Protein AF-A0A822EFY6-F1 (afdb_monomer)

Radius of gyration: 17.77 Å; Cα contacts (8 Å, |Δi|>4): 248; chains: 1; bounding box: 51×54×39 Å

Mean predicted aligned error: 7.28 Å

Nearest PDB structures (foldseek):
  4bcj-assembly1_A  TM=4.193E-01  e=6.408E+00  Homo sapiens
  5y90-assembly1_A  TM=3.021E-01  e=4.488E+00  Homo sapiens

Solvent-accessible surface area (backbone atoms only — not comparable to full-atom values): 8415 Å² total; per-residue (Å²): 139,79,85,78,82,87,84,78,79,85,81,75,62,38,58,75,76,47,48,79,47,59,60,96,81,40,53,62,53,27,41,22,19,18,73,64,73,45,66,32,29,40,32,39,43,44,45,52,93,72,53,62,53,93,82,47,63,52,90,79,35,49,45,41,34,51,38,74,54,98,88,38,59,16,39,32,42,42,38,25,20,36,68,57,75,36,22,72,69,76,31,68,52,71,70,52,38,72,73,42,51,72,37,81,48,43,31,34,29,44,39,54,45,48,74,81,25,48,47,71,54,71,90,45,78,92,49,31,88,82,52,94,64,73,90,73,86,87,70,96,63,135

Structure (mmCIF, N/CA/C/O backbone):
data_AF-A0A822EFY6-F1
#
_entry.id   AF-A0A822EFY6-F1
#
loop_
_atom_site.group_PDB
_atom_site.id
_atom_site.type_symbol
_atom_site.label_atom_id
_atom_site.label_alt_id
_atom_site.label_comp_id
_atom_site.label_asym_id
_atom_site.label_entity_id
_atom_site.label_seq_id
_atom_site.pdbx_PDB_ins_code
_atom_site.Cartn_x
_atom_site.Cartn_y
_atom_site.Cartn_z
_atom_site.occupancy
_atom_site.B_iso_or_equiv
_atom_site.auth_seq_id
_atom_site.auth_comp_id
_atom_site.auth_asym_id
_atom_site.auth_atom_id
_atom_site.pdbx_PDB_model_num
ATOM 1 N N . LEU A 1 1 ? 32.347 -29.679 -21.045 1.00 37.19 1 LEU A N 1
ATOM 2 C C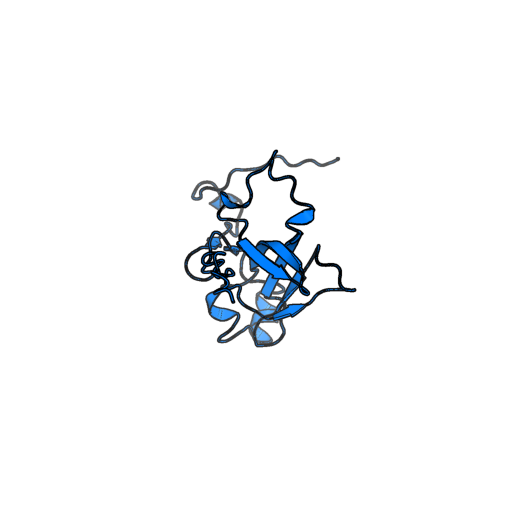A . LEU A 1 1 ? 30.913 -29.315 -21.153 1.00 37.19 1 LEU A CA 1
ATOM 3 C C . LEU A 1 1 ? 30.418 -28.971 -19.746 1.00 37.19 1 LEU A C 1
ATOM 5 O O . LEU A 1 1 ? 29.872 -29.815 -19.064 1.00 37.19 1 LEU A O 1
ATOM 9 N N . SER A 1 2 ? 30.975 -27.904 -19.173 1.00 36.16 2 SER A N 1
ATOM 10 C CA . SER A 1 2 ? 30.314 -26.607 -18.931 1.00 36.16 2 SER A CA 1
ATOM 11 C C . SER A 1 2 ? 29.280 -26.671 -17.804 1.00 36.16 2 SER A C 1
ATOM 13 O O . SER A 1 2 ? 28.079 -26.782 -18.027 1.00 36.16 2 SER A O 1
ATOM 15 N N . GLU A 1 3 ? 29.803 -26.552 -16.585 1.00 40.38 3 GLU A N 1
ATOM 16 C CA . GLU A 1 3 ? 29.089 -26.028 -15.427 1.00 40.38 3 GLU A CA 1
ATOM 17 C C . GLU A 1 3 ? 28.655 -24.589 -15.744 1.00 40.38 3 GLU A C 1
ATOM 19 O O . GLU A 1 3 ? 29.490 -23.707 -15.963 1.00 40.38 3 GLU A O 1
ATOM 24 N N . ARG A 1 4 ? 27.345 -24.335 -15.802 1.00 35.00 4 ARG A N 1
ATOM 25 C CA . ARG A 1 4 ? 26.818 -22.968 -15.794 1.00 35.00 4 ARG A CA 1
ATOM 26 C C . ARG A 1 4 ? 26.651 -22.550 -14.335 1.00 35.00 4 ARG A C 1
ATOM 28 O O . ARG A 1 4 ? 25.715 -22.979 -13.669 1.00 35.00 4 ARG A O 1
ATOM 35 N N . LYS A 1 5 ? 27.582 -21.722 -13.850 1.00 34.72 5 LYS A N 1
ATOM 36 C CA . LYS A 1 5 ? 27.443 -20.965 -12.601 1.00 34.72 5 LYS A CA 1
ATOM 37 C C . LYS A 1 5 ? 26.134 -20.171 -12.645 1.00 34.72 5 LYS A C 1
ATOM 39 O O . LYS A 1 5 ? 25.983 -19.279 -13.476 1.00 34.72 5 LYS A O 1
ATOM 44 N N . SER A 1 6 ? 25.206 -20.502 -11.752 1.00 41.47 6 SER A N 1
ATOM 45 C CA . SER A 1 6 ? 24.067 -19.650 -11.417 1.00 41.47 6 SER A CA 1
ATOM 46 C C . SER A 1 6 ? 24.570 -18.555 -10.483 1.00 41.47 6 SER A C 1
ATOM 48 O O . SER A 1 6 ? 24.670 -18.766 -9.281 1.00 41.47 6 SER A O 1
ATOM 50 N N . SER A 1 7 ? 24.959 -17.415 -11.047 1.00 43.31 7 SER A N 1
ATOM 51 C CA . SER A 1 7 ? 25.269 -16.200 -10.293 1.00 43.31 7 SER A CA 1
ATOM 52 C C . SER A 1 7 ? 24.215 -15.148 -10.616 1.00 43.31 7 SER A C 1
ATOM 54 O O . SER A 1 7 ? 24.409 -14.393 -11.563 1.00 43.31 7 SER A O 1
ATOM 56 N N . HIS A 1 8 ? 23.099 -15.146 -9.889 1.00 37.00 8 HIS A N 1
ATOM 57 C CA . HIS A 1 8 ? 22.215 -13.994 -9.674 1.00 37.00 8 HIS A CA 1
ATOM 58 C C . HIS A 1 8 ? 21.676 -14.159 -8.249 1.00 37.00 8 HIS A C 1
ATOM 60 O O . HIS A 1 8 ? 20.725 -14.898 -8.008 1.00 37.00 8 HIS A O 1
ATOM 66 N N . ASP A 1 9 ? 22.411 -13.557 -7.325 1.00 36.94 9 ASP A N 1
ATOM 67 C CA . ASP A 1 9 ? 22.219 -13.574 -5.881 1.00 36.94 9 ASP A CA 1
ATOM 68 C C . ASP A 1 9 ? 20.795 -13.146 -5.465 1.00 36.94 9 ASP A C 1
ATOM 70 O O . ASP A 1 9 ? 20.268 -12.150 -5.958 1.00 36.94 9 ASP A O 1
ATOM 74 N N . ASP A 1 10 ? 20.185 -13.927 -4.568 1.00 39.50 10 ASP A N 1
ATOM 75 C CA . ASP A 1 10 ? 19.161 -13.579 -3.568 1.00 39.50 10 ASP A CA 1
ATOM 76 C C . ASP A 1 10 ? 18.296 -12.320 -3.798 1.00 39.50 10 ASP A C 1
ATOM 78 O O . ASP A 1 10 ? 18.262 -11.404 -2.971 1.00 39.50 10 ASP A O 1
ATOM 82 N N . ILE A 1 11 ? 17.489 -12.285 -4.864 1.00 41.72 11 ILE A N 1
ATOM 83 C CA . ILE A 1 11 ? 16.342 -11.364 -4.904 1.00 41.72 11 ILE A CA 1
ATOM 84 C C . ILE A 1 11 ? 15.244 -11.968 -4.025 1.00 41.72 11 ILE A C 1
ATOM 86 O O . ILE A 1 11 ? 14.362 -12.688 -4.493 1.00 41.72 11 ILE A O 1
ATOM 90 N N . VAL A 1 12 ? 15.307 -11.691 -2.723 1.00 48.06 12 VAL A N 1
ATOM 91 C CA . VAL A 1 12 ? 14.186 -11.931 -1.811 1.00 48.06 12 VAL A CA 1
ATOM 92 C C . VAL A 1 12 ? 13.046 -11.021 -2.264 1.00 48.06 12 VAL A C 1
ATOM 94 O O . VAL A 1 12 ? 13.073 -9.813 -2.029 1.00 48.06 12 VAL A O 1
ATOM 97 N N . PHE A 1 13 ? 12.056 -11.581 -2.963 1.00 57.94 13 PHE A N 1
ATOM 98 C CA . PHE A 1 13 ? 10.812 -10.870 -3.246 1.00 57.94 13 PHE A CA 1
ATOM 99 C C . PHE A 1 13 ? 10.208 -10.430 -1.915 1.00 57.94 13 PHE A C 1
ATOM 101 O O . PHE A 1 13 ? 10.005 -11.260 -1.028 1.00 57.94 13 PHE A O 1
ATOM 108 N N . ALA A 1 14 ? 9.941 -9.135 -1.763 1.00 58.31 14 ALA A N 1
ATOM 109 C CA . ALA A 1 14 ? 9.336 -8.635 -0.540 1.00 58.31 14 ALA A CA 1
ATOM 110 C C . ALA A 1 14 ? 7.928 -9.237 -0.400 1.00 58.31 14 ALA A C 1
ATOM 112 O O . ALA A 1 14 ? 7.098 -9.047 -1.302 1.00 58.31 14 ALA A O 1
ATOM 113 N N . PRO A 1 15 ? 7.632 -9.966 0.688 1.00 81.25 15 PRO A N 1
ATOM 114 C CA . PRO A 1 15 ? 6.277 -10.413 0.935 1.00 81.25 15 PRO A CA 1
ATOM 115 C C . PRO A 1 15 ? 5.382 -9.188 1.163 1.00 81.25 15 PRO A C 1
ATOM 117 O O . PRO A 1 15 ? 5.716 -8.250 1.881 1.00 81.25 15 PRO A O 1
ATOM 120 N N . PHE A 1 16 ? 4.226 -9.188 0.518 1.00 91.12 16 PHE A N 1
ATOM 121 C CA . PHE A 1 16 ? 3.109 -8.305 0.842 1.00 91.12 16 PHE A CA 1
ATOM 122 C C . PHE A 1 16 ? 1.976 -9.188 1.380 1.00 91.12 16 PHE A C 1
ATOM 124 O O . PHE A 1 16 ? 1.991 -10.408 1.188 1.00 91.12 16 PHE A O 1
ATOM 131 N N . LEU A 1 17 ? 0.997 -8.592 2.056 1.00 94.69 17 LEU A N 1
ATOM 132 C CA . LEU A 1 17 ? -0.140 -9.329 2.60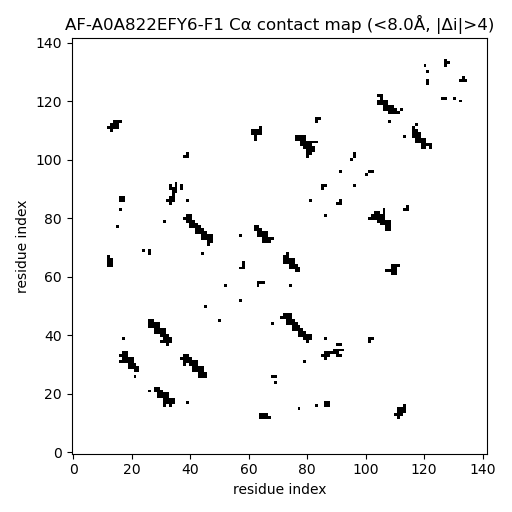8 1.00 94.69 17 LEU A CA 1
ATOM 133 C C . LEU A 1 17 ? -1.409 -9.064 1.803 1.00 94.69 17 LEU A C 1
ATOM 135 O O . LEU A 1 17 ? -1.675 -7.939 1.398 1.00 94.69 17 LEU A O 1
ATOM 139 N N . GLY A 1 18 ?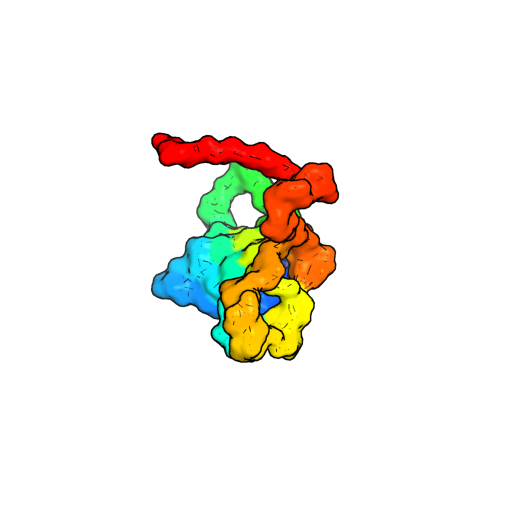 -2.202 -10.113 1.606 1.00 94.81 18 GLY A N 1
ATOM 140 C CA . GLY A 1 18 ? -3.495 -10.069 0.932 1.00 94.81 18 GLY A CA 1
ATOM 141 C C . GLY A 1 18 ? -3.479 -10.611 -0.494 1.00 94.81 18 GLY A C 1
ATOM 142 O O . GLY A 1 18 ? -2.462 -11.059 -1.024 1.00 94.81 18 GLY A O 1
ATOM 143 N N . GLN A 1 19 ? -4.652 -10.596 -1.115 1.00 95.12 19 GLN A N 1
ATOM 144 C CA . GLN A 1 19 ? -4.865 -11.054 -2.484 1.00 95.12 19 GLN A CA 1
ATOM 145 C C . GLN A 1 19 ? -4.849 -9.864 -3.444 1.00 95.12 19 GLN A C 1
ATOM 147 O O . GLN A 1 19 ? -5.564 -8.888 -3.226 1.00 95.12 19 GLN A O 1
ATOM 152 N N . ARG A 1 20 ? -4.042 -9.944 -4.509 1.00 95.00 20 ARG A N 1
ATOM 153 C CA . ARG A 1 20 ? -3.923 -8.883 -5.521 1.00 95.00 20 ARG A CA 1
ATOM 154 C C . ARG A 1 20 ? -4.945 -9.057 -6.634 1.00 95.00 20 ARG A C 1
ATOM 156 O O . ARG A 1 20 ? -5.066 -10.145 -7.188 1.00 95.00 20 ARG A O 1
ATOM 163 N N . PHE A 1 21 ? -5.590 -7.961 -7.009 1.00 95.44 21 PHE A N 1
ATOM 164 C CA . PHE A 1 21 ? -6.509 -7.884 -8.138 1.00 95.44 21 PHE A CA 1
ATOM 165 C C . PHE A 1 21 ? -6.104 -6.725 -9.044 1.00 95.44 21 PHE A C 1
ATOM 167 O O . PHE A 1 21 ? -5.821 -5.621 -8.577 1.00 95.44 21 PHE A O 1
ATOM 174 N N . ILE A 1 22 ? -6.050 -6.998 -10.345 1.00 95.94 22 ILE A N 1
ATOM 175 C CA . ILE A 1 22 ? -5.500 -6.104 -11.365 1.00 95.94 22 ILE A CA 1
ATOM 176 C C . ILE A 1 22 ? -6.580 -5.909 -12.424 1.00 95.94 22 ILE A C 1
ATOM 178 O O . ILE A 1 22 ? -7.099 -6.887 -12.964 1.00 95.94 22 ILE A O 1
ATOM 182 N N . LYS A 1 23 ? -6.936 -4.655 -12.705 1.00 93.75 23 LYS A N 1
ATOM 183 C CA . LYS A 1 23 ? -7.956 -4.323 -13.703 1.00 93.75 23 LYS A CA 1
ATOM 184 C C . LYS A 1 23 ? -7.319 -4.312 -15.089 1.00 93.75 23 LYS A C 1
ATOM 186 O O . LYS A 1 23 ? -6.330 -3.624 -15.289 1.00 93.75 23 LYS A O 1
ATOM 191 N N . ASP A 1 24 ? -7.879 -5.063 -16.035 1.00 94.19 24 ASP A N 1
ATOM 192 C CA . ASP A 1 24 ? -7.461 -5.079 -17.449 1.00 94.19 24 ASP A CA 1
ATOM 193 C C . ASP A 1 24 ? -5.952 -5.308 -17.674 1.00 94.19 24 ASP A C 1
ATOM 195 O O . ASP A 1 24 ? -5.376 -4.829 -18.647 1.00 94.19 24 ASP A O 1
ATOM 199 N N . ASN A 1 25 ? -5.303 -6.048 -16.765 1.00 89.69 25 ASN A N 1
ATOM 200 C CA . ASN A 1 25 ? -3.851 -6.264 -16.753 1.00 89.69 25 ASN A CA 1
ATOM 201 C C . ASN A 1 25 ? -3.010 -4.967 -16.646 1.00 89.69 25 ASN A C 1
ATOM 203 O O . ASN A 1 25 ? -1.816 -4.975 -16.947 1.00 89.69 25 ASN A O 1
ATOM 207 N N . ASP A 1 26 ? -3.616 -3.865 -16.194 1.00 93.44 26 ASP A N 1
ATOM 208 C CA . ASP A 1 26 ? -2.941 -2.609 -15.880 1.00 93.44 26 ASP A CA 1
ATOM 209 C C . ASP A 1 26 ? -2.397 -2.644 -14.447 1.00 93.44 26 ASP A C 1
ATOM 211 O O . ASP A 1 26 ? -3.131 -2.557 -13.462 1.00 93.44 26 ASP A O 1
ATOM 215 N N . ILE A 1 27 ? -1.079 -2.782 -14.336 1.00 93.94 27 ILE A N 1
ATOM 216 C CA . ILE A 1 27 ? -0.374 -2.887 -13.056 1.00 93.94 27 ILE A CA 1
ATOM 217 C C . ILE A 1 27 ? -0.165 -1.536 -12.359 1.00 93.94 27 ILE A C 1
ATOM 219 O O . ILE A 1 27 ? 0.338 -1.518 -11.235 1.00 93.94 27 ILE A O 1
ATOM 223 N N . ALA A 1 28 ? -0.538 -0.411 -12.984 1.00 93.75 28 ALA A N 1
ATOM 224 C CA . ALA A 1 28 ? -0.384 0.910 -12.379 1.00 93.75 28 ALA A CA 1
ATOM 225 C C . ALA A 1 28 ? -1.146 1.020 -11.050 1.00 93.75 28 ALA A C 1
ATOM 227 O O . ALA A 1 28 ? -0.665 1.671 -10.123 1.00 93.75 28 ALA A O 1
ATOM 228 N N . LEU A 1 29 ? -2.293 0.340 -10.943 1.00 94.94 29 LEU A N 1
ATOM 229 C CA . LEU A 1 29 ? -3.068 0.212 -9.716 1.00 94.94 29 LEU A CA 1
ATOM 230 C C . LEU A 1 29 ? -3.446 -1.250 -9.470 1.00 94.94 29 LEU A C 1
ATOM 232 O O . LEU A 1 29 ? -4.177 -1.869 -10.239 1.00 94.94 29 LEU A O 1
ATOM 236 N N . VAL A 1 30 ? -3.005 -1.771 -8.333 1.00 96.62 30 VAL A N 1
ATOM 237 C CA . VAL A 1 30 ? -3.325 -3.113 -7.857 1.00 96.62 30 VAL A CA 1
ATOM 238 C C . VAL A 1 30 ? -4.137 -2.990 -6.578 1.00 96.62 30 VAL A C 1
ATOM 240 O O . VAL A 1 30 ? -3.696 -2.364 -5.616 1.00 96.62 30 VAL A O 1
ATOM 243 N N . LEU A 1 31 ? -5.322 -3.591 -6.543 1.00 97.00 31 LEU A N 1
ATOM 244 C CA . LEU A 1 31 ? -6.113 -3.677 -5.318 1.00 97.00 31 LEU A CA 1
ATOM 245 C C . LEU A 1 31 ? -5.636 -4.856 -4.476 1.00 97.00 31 LEU A C 1
ATOM 247 O O . LEU A 1 31 ? -5.327 -5.920 -5.012 1.00 97.00 31 LEU A O 1
ATOM 251 N N . ILE A 1 32 ? -5.614 -4.674 -3.159 1.00 97.19 32 ILE A N 1
ATOM 252 C CA . ILE A 1 32 ? -5.303 -5.720 -2.189 1.00 97.19 32 ILE A CA 1
ATOM 253 C C . ILE A 1 32 ? -6.560 -6.015 -1.383 1.00 97.19 32 ILE A C 1
ATOM 255 O O . ILE A 1 32 ? -7.174 -5.103 -0.831 1.00 97.19 32 ILE A O 1
ATOM 259 N N . TYR A 1 33 ? -6.916 -7.290 -1.279 1.00 95.94 33 TYR A N 1
ATOM 260 C CA . TYR A 1 33 ? -8.044 -7.776 -0.493 1.00 95.94 33 TYR A CA 1
ATOM 261 C C . TYR A 1 33 ? -7.569 -8.622 0.690 1.00 95.94 33 TYR A C 1
ATOM 263 O O . TYR A 1 33 ? -6.564 -9.331 0.593 1.00 95.94 33 TYR A O 1
ATOM 271 N N . ASP A 1 34 ? -8.289 -8.543 1.807 1.00 96.00 34 ASP A N 1
ATOM 272 C CA . ASP A 1 34 ? -8.095 -9.449 2.939 1.00 96.00 34 ASP A CA 1
ATOM 273 C C . ASP A 1 34 ? -8.636 -10.856 2.642 1.00 96.00 34 ASP A C 1
ATOM 275 O O . ASP A 1 34 ? -9.283 -11.110 1.624 1.00 96.00 34 ASP A O 1
ATOM 279 N N . ILE A 1 35 ? -8.376 -11.789 3.557 1.00 95.62 35 ILE A N 1
ATOM 280 C CA . ILE A 1 35 ? -8.793 -13.192 3.456 1.00 95.62 35 ILE A CA 1
ATOM 281 C C . ILE A 1 35 ? -10.319 -13.388 3.391 1.00 95.62 35 ILE A C 1
ATOM 283 O O . ILE A 1 35 ? -10.782 -14.468 3.029 1.00 95.62 35 ILE A O 1
ATOM 287 N N . LYS A 1 36 ? -11.110 -12.358 3.716 1.00 94.75 36 LYS A N 1
ATOM 288 C CA . LYS A 1 36 ? -12.576 -12.362 3.633 1.00 94.75 36 LYS A CA 1
ATOM 289 C C . LYS A 1 36 ? -13.104 -11.632 2.394 1.00 94.75 36 LYS A C 1
ATOM 291 O O . LYS A 1 36 ? -14.314 -11.489 2.248 1.00 94.75 36 LYS A O 1
ATOM 296 N N . GLY A 1 37 ? -12.227 -11.196 1.490 1.00 93.31 37 GLY A N 1
ATOM 297 C CA . GLY A 1 37 ? -12.617 -10.569 0.229 1.00 93.31 37 GLY A CA 1
ATOM 298 C C . GLY A 1 37 ? -12.995 -9.095 0.354 1.00 93.31 37 GLY A C 1
ATOM 299 O O . GLY A 1 37 ? -13.692 -8.573 -0.514 1.00 93.31 37 GLY A O 1
ATOM 300 N N . SER A 1 38 ? -12.524 -8.395 1.390 1.00 94.56 38 SER A N 1
ATOM 301 C CA . SER A 1 38 ? -12.729 -6.946 1.541 1.00 94.56 38 SER A CA 1
ATOM 302 C C . SER A 1 38 ? -11.469 -6.147 1.213 1.00 94.56 38 SER A C 1
ATOM 304 O O . SER A 1 38 ? -10.367 -6.593 1.518 1.00 94.56 38 SER A O 1
ATOM 306 N N . ILE A 1 39 ? -11.610 -4.944 0.637 1.00 95.12 39 ILE A N 1
ATOM 307 C CA . ILE A 1 39 ? -10.474 -4.106 0.191 1.00 95.12 39 ILE A CA 1
ATOM 308 C C . ILE A 1 39 ? -9.577 -3.726 1.373 1.00 95.12 39 ILE A C 1
ATOM 310 O O . ILE A 1 39 ? -9.928 -2.855 2.163 1.00 95.12 39 ILE A O 1
ATOM 314 N N . ALA A 1 40 ? -8.416 -4.354 1.492 1.00 96.69 40 ALA A N 1
ATOM 315 C CA . ALA A 1 40 ? -7.462 -4.160 2.577 1.00 96.69 40 ALA A CA 1
ATOM 316 C C . ALA A 1 40 ? -6.358 -3.153 2.245 1.00 96.69 40 ALA A C 1
ATOM 318 O O . ALA A 1 40 ? -5.661 -2.700 3.149 1.00 96.69 40 ALA A O 1
ATOM 319 N N . GLY A 1 41 ? -6.176 -2.801 0.974 1.00 97.06 41 GLY A N 1
ATOM 320 C CA . GLY A 1 41 ? -5.138 -1.865 0.567 1.00 97.06 41 GLY A CA 1
ATOM 321 C C . GLY A 1 41 ? -5.019 -1.699 -0.938 1.00 97.06 41 GLY A C 1
ATOM 322 O O . GLY A 1 41 ? -5.835 -2.199 -1.716 1.00 97.06 41 GLY A O 1
ATOM 323 N N . VAL A 1 42 ? -3.959 -1.007 -1.335 1.00 97.44 42 VAL A N 1
ATOM 324 C CA . VAL A 1 42 ? -3.575 -0.767 -2.721 1.00 97.44 42 VAL A CA 1
ATOM 325 C C . VAL A 1 42 ? -2.067 -0.876 -2.896 1.00 97.44 42 VAL A C 1
ATOM 327 O O . VAL A 1 42 ? -1.277 -0.657 -1.975 1.00 97.44 42 VAL A O 1
ATOM 330 N N . GLN A 1 43 ? -1.674 -1.181 -4.121 1.00 96.62 43 GLN A N 1
ATOM 331 C CA . GLN A 1 43 ? -0.302 -1.209 -4.582 1.00 96.62 43 GLN A CA 1
ATOM 332 C C . GLN A 1 43 ? -0.185 -0.404 -5.867 1.00 96.62 43 GLN A C 1
ATOM 334 O O . GLN A 1 43 ? -0.992 -0.555 -6.782 1.00 96.62 43 GLN A O 1
ATOM 339 N N . LEU A 1 44 ? 0.849 0.424 -5.940 1.00 95.88 44 LEU A N 1
ATOM 340 C CA . LEU A 1 44 ? 1.300 1.014 -7.193 1.00 95.88 44 LEU A CA 1
ATOM 341 C C . LEU A 1 44 ? 2.508 0.216 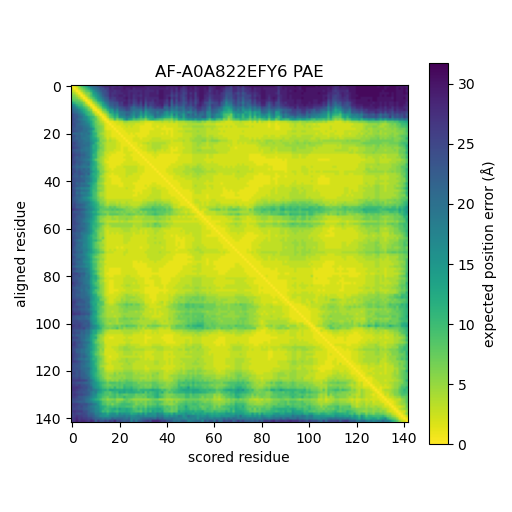-7.660 1.00 95.88 44 LEU A C 1
ATOM 343 O O . LEU A 1 44 ? 3.467 0.094 -6.897 1.00 95.88 44 LEU A O 1
ATOM 347 N N . ALA A 1 45 ? 2.472 -0.319 -8.880 1.00 95.44 45 ALA A N 1
ATOM 348 C CA . ALA A 1 45 ? 3.600 -1.035 -9.460 1.00 95.44 45 ALA A CA 1
ATOM 349 C C . ALA A 1 45 ? 4.245 -0.217 -10.583 1.00 95.44 45 ALA A C 1
ATOM 351 O O . ALA A 1 45 ? 3.594 0.188 -11.544 1.00 95.44 45 ALA A O 1
ATOM 352 N N . LEU A 1 46 ? 5.553 -0.007 -10.470 1.00 94.81 46 LEU A N 1
ATOM 353 C CA . LEU A 1 46 ? 6.395 0.596 -11.490 1.00 94.81 46 LEU A CA 1
ATOM 354 C C . LEU A 1 46 ? 7.336 -0.480 -12.042 1.00 94.81 46 LEU A C 1
ATOM 356 O O . LEU A 1 46 ? 8.261 -0.884 -11.333 1.00 94.81 46 LEU A O 1
ATOM 360 N N . PRO A 1 47 ? 7.156 -0.926 -13.296 1.00 95.12 47 PRO A N 1
ATOM 361 C CA . PRO A 1 47 ? 8.085 -1.845 -13.939 1.00 95.12 47 PRO A CA 1
ATOM 362 C C . PRO A 1 47 ? 9.524 -1.360 -13.857 1.00 95.12 47 PRO A C 1
ATOM 364 O O . PRO A 1 47 ? 9.823 -0.212 -14.198 1.00 95.12 47 PRO A O 1
ATOM 367 N N . VAL A 1 48 ? 10.429 -2.253 -13.457 1.00 94.00 48 VAL A N 1
ATOM 368 C CA . VAL A 1 48 ? 11.861 -1.941 -13.330 1.00 94.00 48 VAL A CA 1
ATOM 369 C C . VAL A 1 48 ? 12.433 -1.458 -14.666 1.00 94.00 48 VAL A C 1
ATOM 371 O O . VAL A 1 48 ? 13.250 -0.543 -14.696 1.00 94.00 48 VAL A O 1
ATOM 374 N N . SER A 1 49 ? 11.942 -1.999 -15.784 1.00 94.25 49 SER A N 1
ATOM 375 C CA . SER A 1 49 ? 12.323 -1.586 -17.141 1.00 94.25 49 SER A CA 1
ATOM 376 C C . SER A 1 49 ? 11.966 -0.134 -17.482 1.00 94.25 49 SER A C 1
ATOM 378 O O . SER A 1 49 ? 12.602 0.459 -18.352 1.00 94.25 49 SER A O 1
ATOM 380 N N . MET A 1 50 ? 10.971 0.450 -16.808 1.00 92.94 50 MET A N 1
ATOM 381 C CA . MET A 1 50 ? 10.557 1.847 -16.982 1.00 92.94 50 MET A CA 1
ATOM 382 C C . MET A 1 50 ? 11.115 2.771 -15.894 1.00 92.94 50 MET A C 1
ATOM 384 O O . MET A 1 50 ? 11.119 3.995 -16.059 1.00 92.94 50 MET A O 1
ATOM 388 N N . ALA A 1 51 ? 11.600 2.211 -14.786 1.00 91.25 51 ALA A N 1
ATOM 389 C CA . ALA A 1 51 ? 12.184 2.974 -13.700 1.00 91.25 51 ALA A CA 1
ATOM 390 C C . ALA A 1 51 ? 13.488 3.642 -14.162 1.00 91.25 51 ALA A C 1
ATOM 392 O O . ALA A 1 51 ? 14.490 2.991 -14.456 1.00 91.25 51 ALA A O 1
ATOM 393 N N . LYS A 1 52 ? 13.508 4.979 -14.206 1.00 89.81 52 LYS A N 1
ATOM 394 C CA . LYS A 1 52 ? 14.713 5.742 -14.563 1.00 89.81 52 LYS A CA 1
ATOM 395 C C . LYS A 1 52 ? 15.672 5.832 -13.370 1.00 89.81 52 LYS A C 1
ATOM 397 O O . LYS A 1 52 ? 15.851 6.899 -12.779 1.00 89.81 52 LYS A O 1
ATOM 402 N N . THR A 1 53 ? 16.312 4.713 -13.034 1.00 85.94 53 THR A N 1
ATOM 403 C CA . THR A 1 53 ? 17.160 4.548 -11.836 1.00 85.94 53 THR A CA 1
ATOM 404 C C . THR A 1 53 ? 18.370 5.487 -11.779 1.00 85.94 53 THR A C 1
ATOM 406 O O . THR A 1 53 ? 18.884 5.779 -10.701 1.00 85.94 53 THR A O 1
ATOM 409 N N . LYS A 1 54 ? 18.781 6.047 -12.927 1.00 88.69 54 LYS A N 1
ATOM 410 C CA . LYS A 1 54 ? 19.776 7.128 -13.009 1.00 88.69 54 LYS A CA 1
ATOM 411 C C . LYS A 1 54 ? 19.378 8.371 -12.197 1.00 88.69 54 LYS A C 1
ATOM 413 O O . LYS A 1 54 ? 20.260 9.037 -11.665 1.00 88.69 54 LYS A O 1
ATOM 418 N N . TYR A 1 55 ? 18.084 8.698 -12.126 1.00 90.00 55 TYR A N 1
ATOM 419 C CA . TYR A 1 55 ? 17.584 9.908 -11.456 1.00 90.00 55 TYR A CA 1
ATOM 420 C C . TYR A 1 55 ? 17.028 9.634 -10.060 1.00 90.00 55 TYR A C 1
ATOM 422 O O . TYR A 1 55 ? 17.101 10.502 -9.195 1.00 90.00 55 TYR A O 1
ATOM 430 N N . TYR A 1 56 ? 16.487 8.438 -9.831 1.00 91.94 56 TYR A N 1
ATOM 431 C CA . TYR A 1 56 ? 15.933 8.051 -8.540 1.00 91.94 56 TYR A CA 1
ATOM 432 C C . TYR A 1 56 ? 16.313 6.612 -8.209 1.00 91.94 56 TYR A C 1
ATOM 434 O O . TYR A 1 56 ? 16.000 5.687 -8.954 1.00 91.94 56 TYR A O 1
ATOM 442 N N . LYS A 1 57 ? 16.994 6.417 -7.080 1.00 91.75 57 LYS A N 1
ATOM 443 C CA . LYS A 1 57 ? 17.480 5.102 -6.654 1.00 91.75 57 LYS A CA 1
ATOM 444 C C . LYS A 1 57 ? 16.395 4.364 -5.875 1.00 91.75 57 LYS A C 1
ATOM 446 O O . LYS A 1 57 ? 16.412 4.388 -4.652 1.00 91.75 57 LYS A O 1
ATOM 451 N N . PHE A 1 58 ? 15.457 3.730 -6.576 1.00 91.81 58 PHE A N 1
ATOM 452 C CA . PHE A 1 58 ? 14.359 2.984 -5.947 1.00 91.81 58 PHE A CA 1
ATOM 453 C C . PHE A 1 58 ? 14.863 1.906 -4.976 1.00 91.81 58 PHE A C 1
ATOM 455 O O . PHE A 1 58 ? 14.347 1.814 -3.869 1.00 91.81 58 PHE A O 1
ATOM 462 N N . ASP A 1 59 ? 15.935 1.184 -5.323 1.00 87.75 59 ASP A N 1
ATOM 463 C CA . ASP A 1 59 ? 16.488 0.101 -4.489 1.00 87.75 59 ASP A CA 1
ATOM 464 C C . ASP A 1 59 ? 17.005 0.563 -3.117 1.00 87.75 59 ASP A C 1
ATOM 466 O O . ASP A 1 59 ? 17.167 -0.246 -2.208 1.00 87.75 59 ASP A O 1
ATOM 470 N N . THR A 1 60 ? 17.294 1.858 -2.941 1.00 90.25 60 THR A N 1
ATOM 471 C CA . THR A 1 60 ? 17.769 2.387 -1.653 1.00 90.25 60 THR A CA 1
ATOM 472 C C . THR A 1 60 ? 16.634 2.912 -0.778 1.00 90.25 60 THR A C 1
ATOM 474 O O . THR A 1 60 ? 16.883 3.354 0.342 1.00 90.25 60 THR A O 1
ATOM 477 N N . GLN A 1 61 ? 15.401 2.934 -1.288 1.00 92.38 61 GLN A N 1
ATOM 478 C CA . GLN A 1 61 ? 14.245 3.509 -0.612 1.00 92.38 61 GLN A CA 1
ATOM 479 C C . GLN A 1 61 ? 13.368 2.394 -0.068 1.00 92.38 61 GLN A C 1
ATOM 481 O O . GLN A 1 61 ? 12.699 1.698 -0.818 1.00 92.38 61 GLN A O 1
ATOM 486 N N . LYS A 1 62 ? 13.313 2.272 1.258 1.00 92.56 62 LYS A N 1
ATOM 487 C CA . LYS A 1 62 ? 12.578 1.200 1.946 1.00 92.56 62 LYS A CA 1
ATOM 488 C C . LYS A 1 62 ? 11.075 1.140 1.624 1.00 92.56 62 LYS A C 1
ATOM 490 O O . LYS A 1 62 ? 10.467 0.084 1.751 1.00 92.56 62 LYS A O 1
ATOM 495 N N . MET A 1 63 ? 10.483 2.257 1.199 1.00 93.31 63 MET A N 1
ATOM 496 C CA . MET A 1 63 ? 9.079 2.327 0.771 1.00 93.31 63 MET A CA 1
ATOM 497 C C . MET A 1 63 ? 8.819 1.610 -0.563 1.00 93.31 63 MET A C 1
ATOM 499 O O . MET A 1 63 ? 7.698 1.175 -0.820 1.00 93.31 63 MET A O 1
ATOM 503 N N . TYR A 1 64 ? 9.841 1.488 -1.415 1.00 94.19 64 TYR A N 1
ATOM 504 C CA . TYR A 1 64 ? 9.749 0.787 -2.689 1.00 94.19 64 TYR A CA 1
ATOM 505 C C . TYR A 1 64 ? 10.315 -0.616 -2.532 1.00 94.19 64 TYR A C 1
ATOM 507 O O . TYR A 1 64 ? 11.518 -0.820 -2.400 1.00 94.19 64 TYR A O 1
ATOM 515 N N . ASN A 1 65 ? 9.424 -1.594 -2.573 1.00 93.56 65 ASN A N 1
ATOM 516 C CA . ASN A 1 65 ? 9.781 -2.996 -2.456 1.00 93.56 65 ASN A CA 1
ATOM 517 C C . ASN A 1 65 ? 9.8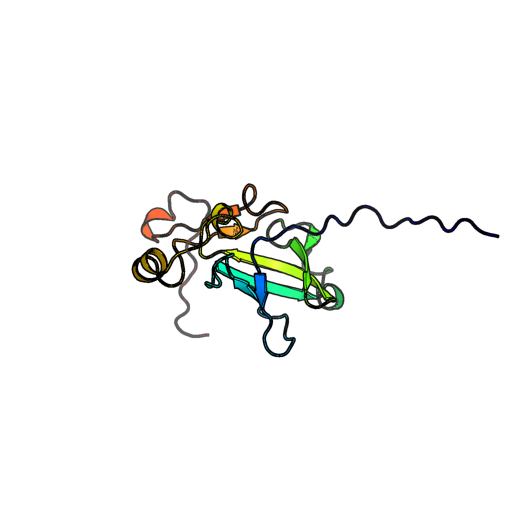53 -3.633 -3.842 1.00 93.56 65 ASN A C 1
ATOM 519 O O . ASN A 1 65 ? 9.114 -3.237 -4.738 1.00 93.56 65 ASN A O 1
ATOM 523 N N . ARG A 1 66 ? 10.721 -4.624 -4.049 1.00 92.56 66 ARG A N 1
ATOM 524 C CA . ARG A 1 66 ? 10.773 -5.345 -5.328 1.00 92.56 66 ARG A CA 1
ATOM 525 C C . ARG A 1 66 ? 9.808 -6.525 -5.306 1.00 92.56 66 ARG A C 1
ATOM 527 O O . ARG A 1 66 ? 9.858 -7.348 -4.391 1.00 92.56 66 ARG A O 1
ATOM 534 N N . ALA A 1 67 ? 8.926 -6.603 -6.297 1.00 92.50 67 ALA A N 1
ATOM 535 C CA . ALA A 1 67 ? 7.931 -7.661 -6.408 1.00 92.50 67 ALA A CA 1
ATOM 536 C C . ALA A 1 67 ? 7.566 -7.949 -7.868 1.00 92.50 67 ALA A C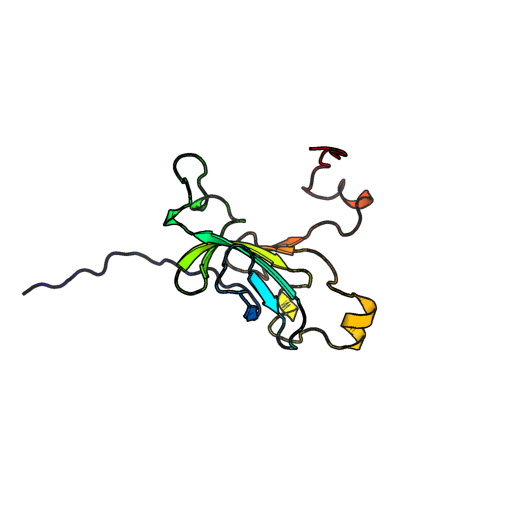 1
ATOM 538 O O . ALA A 1 67 ? 7.575 -7.066 -8.722 1.00 92.50 67 ALA A O 1
ATOM 539 N N . THR A 1 68 ? 7.152 -9.188 -8.135 1.00 92.75 68 THR A N 1
ATOM 540 C CA . THR A 1 68 ? 6.553 -9.547 -9.426 1.00 92.75 68 THR A CA 1
ATOM 541 C C . THR A 1 68 ? 5.048 -9.279 -9.385 1.00 92.75 68 THR A C 1
ATOM 543 O O . THR A 1 68 ? 4.342 -9.809 -8.517 1.00 92.75 68 THR A O 1
ATOM 546 N N . VAL A 1 69 ? 4.543 -8.468 -10.317 1.00 92.56 69 VAL A N 1
ATOM 547 C CA . VAL A 1 69 ? 3.121 -8.116 -10.479 1.00 92.56 69 VAL A CA 1
ATOM 548 C C . VAL A 1 69 ? 2.693 -8.515 -11.890 1.00 92.56 69 VAL A C 1
ATOM 550 O O . VAL A 1 69 ? 3.290 -8.049 -12.852 1.00 92.56 69 VAL A O 1
ATOM 553 N N . ALA A 1 70 ? 1.711 -9.413 -12.027 1.00 91.31 70 ALA A N 1
ATOM 554 C CA . ALA A 1 70 ? 1.286 -9.961 -13.328 1.00 91.31 70 ALA A CA 1
ATOM 555 C C . ALA A 1 70 ? 2.449 -10.484 -14.210 1.00 91.31 70 ALA A C 1
ATOM 557 O O . ALA A 1 70 ? 2.447 -10.328 -15.426 1.00 91.31 70 ALA A O 1
ATOM 558 N N . GLY A 1 71 ? 3.474 -11.085 -13.592 1.00 91.25 71 GLY A N 1
ATOM 559 C CA . GLY A 1 71 ? 4.667 -11.580 -14.296 1.00 91.25 71 GLY A CA 1
ATOM 560 C C . GLY A 1 71 ? 5.727 -10.515 -14.616 1.00 91.25 71 GLY A C 1
ATOM 561 O O . GLY A 1 71 ? 6.749 -10.847 -15.209 1.00 91.25 71 GLY A O 1
ATOM 562 N N . ILE A 1 72 ? 5.523 -9.260 -14.206 1.00 92.81 72 ILE A N 1
ATOM 563 C CA . ILE A 1 72 ? 6.438 -8.140 -14.454 1.00 92.81 72 ILE A CA 1
ATOM 564 C C . ILE A 1 72 ? 7.202 -7.793 -13.172 1.00 92.81 72 ILE A C 1
ATOM 566 O O . ILE A 1 72 ? 6.595 -7.474 -12.146 1.00 92.81 72 ILE A O 1
ATOM 570 N N . ASP A 1 73 ? 8.535 -7.814 -13.238 1.00 94.38 73 ASP A N 1
ATOM 571 C CA . ASP A 1 73 ? 9.408 -7.339 -12.158 1.00 94.38 73 ASP A CA 1
ATOM 572 C C . ASP A 1 73 ? 9.246 -5.824 -11.974 1.00 94.38 73 ASP A C 1
ATOM 574 O O . ASP A 1 73 ? 9.458 -5.034 -12.903 1.00 94.38 73 ASP A O 1
ATOM 578 N N . SER A 1 74 ? 8.811 -5.425 -10.781 1.00 94.31 74 SER A N 1
ATOM 579 C CA . SER A 1 74 ? 8.362 -4.068 -10.486 1.00 94.31 74 SER A CA 1
ATOM 580 C C . SER A 1 74 ? 8.850 -3.593 -9.121 1.00 94.31 74 SER A C 1
ATOM 582 O O . SER A 1 74 ? 8.942 -4.362 -8.163 1.00 94.31 74 SER A O 1
ATOM 584 N N . TYR A 1 75 ? 9.084 -2.288 -9.016 1.00 95.19 75 TYR A N 1
ATOM 585 C CA . TYR A 1 75 ? 9.073 -1.592 -7.736 1.00 95.19 75 TYR A CA 1
ATOM 586 C C . TYR A 1 75 ? 7.625 -1.357 -7.327 1.00 95.19 75 TYR A C 1
ATOM 588 O O . TYR A 1 75 ? 6.850 -0.804 -8.106 1.00 95.19 75 TYR A O 1
ATOM 596 N N . VAL A 1 76 ? 7.256 -1.758 -6.117 1.00 95.88 76 VAL A N 1
ATOM 597 C CA . VAL A 1 76 ? 5.912 -1.581 -5.581 1.00 95.88 76 VAL A CA 1
ATOM 598 C C . VAL A 1 76 ? 5.925 -0.670 -4.364 1.00 95.88 76 VAL A C 1
ATOM 600 O O . VAL A 1 76 ? 6.719 -0.854 -3.439 1.00 95.88 76 VAL A O 1
ATOM 603 N N . LEU A 1 77 ? 5.015 0.298 -4.364 1.00 96.12 77 LEU A N 1
ATOM 604 C CA . LEU A 1 77 ? 4.645 1.073 -3.186 1.00 96.12 77 LEU A CA 1
ATOM 605 C C . LEU A 1 77 ? 3.328 0.505 -2.663 1.00 96.12 77 LEU A C 1
ATOM 607 O O . LEU A 1 77 ? 2.352 0.442 -3.411 1.00 96.12 77 LEU A O 1
ATOM 611 N N . THR A 1 78 ? 3.305 0.077 -1.403 1.00 97.44 78 THR A N 1
ATOM 612 C CA . THR A 1 78 ? 2.144 -0.608 -0.817 1.00 97.44 78 THR A CA 1
ATOM 613 C C . THR A 1 78 ? 1.553 0.208 0.317 1.00 97.44 78 THR A C 1
ATOM 615 O O . THR A 1 78 ? 2.272 0.611 1.233 1.00 97.44 78 THR A O 1
ATOM 618 N N . ALA A 1 79 ? 0.240 0.407 0.267 1.00 97.62 79 ALA A N 1
ATOM 619 C CA . ALA A 1 79 ? -0.540 1.042 1.313 1.00 97.62 79 ALA A CA 1
ATOM 620 C C . ALA A 1 79 ? -1.659 0.100 1.767 1.00 97.62 79 ALA A C 1
ATOM 622 O O . ALA A 1 79 ? -2.456 -0.356 0.951 1.00 97.62 79 ALA A O 1
ATOM 623 N N . TYR A 1 80 ? -1.743 -0.167 3.065 1.00 97.88 80 TYR A N 1
ATOM 624 C CA . TYR A 1 80 ? -2.824 -0.932 3.673 1.00 97.88 80 TYR A CA 1
ATOM 625 C C . TYR A 1 80 ? -3.791 0.010 4.382 1.00 97.88 80 TYR A C 1
ATOM 627 O O . TYR A 1 80 ? -3.369 0.912 5.099 1.00 97.88 80 TYR A O 1
ATOM 635 N N . PHE A 1 81 ? -5.088 -0.210 4.193 1.00 97.19 81 PHE A N 1
ATOM 636 C CA . PHE A 1 81 ? -6.168 0.527 4.854 1.00 97.19 81 PHE A CA 1
ATOM 637 C C . PHE A 1 81 ? -6.582 -0.103 6.190 1.00 97.19 81 PHE A C 1
ATOM 639 O O . PHE A 1 81 ? -7.432 0.411 6.912 1.00 97.19 81 PHE A O 1
ATOM 646 N N . VAL A 1 82 ? -5.999 -1.249 6.523 1.00 96.06 82 VAL A N 1
ATOM 647 C CA . VAL A 1 82 ? -6.234 -1.998 7.757 1.00 96.06 82 VAL A CA 1
ATOM 648 C C . VAL A 1 82 ? -4.904 -2.498 8.297 1.00 96.06 82 VAL A C 1
ATOM 650 O O . VAL A 1 82 ? -3.922 -2.559 7.557 1.00 96.06 82 VAL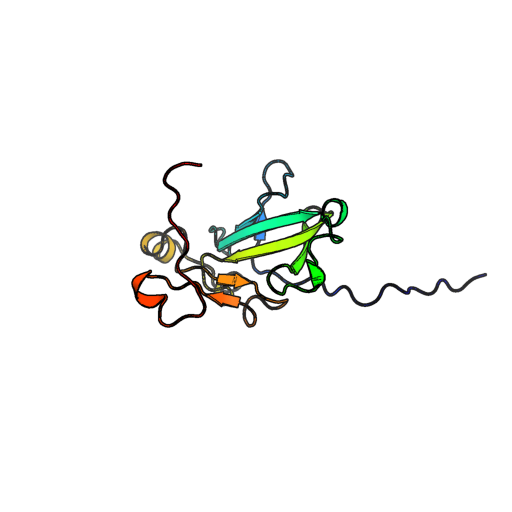 A O 1
ATOM 653 N N . ASP A 1 83 ? -4.885 -2.885 9.572 1.00 95.81 83 ASP A N 1
ATOM 654 C CA . ASP A 1 83 ? -3.697 -3.462 10.197 1.00 95.81 83 ASP A CA 1
ATOM 655 C C . ASP A 1 83 ? -3.206 -4.685 9.390 1.00 95.81 83 ASP A C 1
ATOM 657 O O . ASP A 1 83 ? -3.957 -5.670 9.272 1.00 95.81 83 ASP A O 1
ATOM 661 N N . PRO A 1 84 ? -1.962 -4.657 8.863 1.00 96.44 84 PRO A N 1
ATOM 662 C CA . PRO A 1 84 ? -1.386 -5.747 8.084 1.00 96.44 84 PRO A CA 1
ATOM 663 C C . PRO A 1 84 ? -1.493 -7.118 8.761 1.00 96.44 84 PRO A C 1
ATOM 665 O O . PRO A 1 84 ? -1.732 -8.112 8.077 1.00 96.44 84 PRO A O 1
ATOM 668 N N . GLN A 1 85 ? -1.409 -7.188 10.096 1.00 96.00 85 GLN A N 1
ATOM 669 C CA . GLN A 1 85 ? -1.488 -8.448 10.848 1.00 96.00 85 GLN A CA 1
ATOM 670 C C . GLN A 1 85 ? -2.805 -9.200 10.629 1.00 96.00 85 GLN A C 1
ATOM 672 O O . GLN A 1 85 ? -2.851 -10.428 10.733 1.00 96.00 85 GLN A O 1
ATOM 677 N N . THR A 1 86 ? -3.879 -8.473 10.318 1.00 95.06 86 THR A N 1
ATOM 678 C CA . THR A 1 86 ? -5.228 -9.034 10.179 1.00 95.06 86 THR A CA 1
ATOM 679 C C . THR A 1 86 ? -5.535 -9.520 8.765 1.00 95.06 86 THR A C 1
ATOM 681 O O . THR A 1 86 ? -6.399 -10.378 8.591 1.00 95.06 86 THR A O 1
ATOM 684 N N . ILE A 1 87 ? -4.814 -9.024 7.752 1.00 96.19 87 ILE A N 1
ATOM 685 C CA . ILE A 1 87 ? -5.168 -9.172 6.331 1.00 96.19 87 ILE A CA 1
ATOM 686 C C . ILE A 1 87 ? -5.238 -10.641 5.903 1.00 96.19 87 ILE A C 1
ATOM 688 O O . ILE A 1 87 ? -6.212 -11.054 5.277 1.00 96.19 87 ILE A O 1
ATOM 692 N N . CYS A 1 88 ? -4.229 -11.438 6.258 1.00 94.50 88 CYS A N 1
ATOM 693 C CA . CYS A 1 88 ? -4.144 -12.855 5.885 1.00 94.50 88 CYS A CA 1
ATOM 694 C C . CYS A 1 88 ? -4.581 -13.818 7.001 1.00 94.50 88 CYS A C 1
ATOM 696 O O . CYS A 1 88 ? -4.422 -15.025 6.842 1.00 94.50 88 CYS A O 1
ATOM 698 N N . THR A 1 89 ? -5.073 -13.314 8.138 1.00 94.00 89 THR A N 1
ATOM 699 C CA . THR A 1 89 ? -5.393 -14.138 9.315 1.00 94.00 89 THR A CA 1
ATOM 700 C C . THR A 1 89 ? -6.892 -14.139 9.597 1.00 94.00 89 THR A C 1
ATOM 702 O O . THR A 1 89 ? -7.581 -15.107 9.289 1.00 94.00 89 THR A O 1
ATOM 705 N N . SER A 1 90 ? -7.417 -13.054 10.159 1.00 94.38 90 SER A N 1
ATOM 706 C CA . SER A 1 90 ? -8.821 -12.926 10.555 1.00 94.38 90 SER A CA 1
ATOM 707 C C . SER A 1 90 ? -9.681 -12.207 9.516 1.00 94.38 90 SER A C 1
ATOM 709 O O . SER A 1 90 ? -10.884 -12.482 9.429 1.00 94.38 90 SER A O 1
ATOM 711 N N . GLY A 1 91 ? -9.086 -11.295 8.741 1.00 92.44 91 GLY A N 1
ATOM 712 C CA . GLY A 1 91 ? -9.783 -10.373 7.844 1.00 92.44 91 GLY A CA 1
ATOM 713 C C . GLY A 1 91 ? -10.824 -9.507 8.565 1.00 92.44 91 GLY A C 1
ATOM 714 O O . GLY A 1 91 ? -10.966 -9.547 9.791 1.00 92.44 91 GLY A O 1
ATOM 715 N N . ARG A 1 92 ? -11.607 -8.740 7.802 1.00 93.50 92 ARG A N 1
ATOM 716 C CA . ARG A 1 92 ? -12.766 -8.013 8.343 1.00 93.50 92 ARG A CA 1
ATOM 717 C C . ARG A 1 92 ? -14.069 -8.730 8.038 1.00 93.50 92 ARG A C 1
ATOM 719 O O . ARG A 1 92 ? -14.273 -9.240 6.944 1.00 93.50 92 ARG A O 1
ATOM 726 N N . ASP A 1 93 ? -14.950 -8.773 9.027 1.00 92.12 93 ASP A N 1
ATOM 727 C CA . ASP A 1 93 ? -16.330 -9.215 8.850 1.00 92.12 93 ASP A CA 1
ATOM 728 C C . ASP A 1 93 ? -17.257 -8.044 8.484 1.00 92.12 93 ASP A C 1
ATOM 730 O O . ASP A 1 93 ? -16.860 -6.877 8.488 1.00 92.12 93 ASP A O 1
ATOM 734 N N . GLU A 1 94 ? -18.515 -8.355 8.170 1.00 90.81 94 GLU A N 1
ATOM 735 C CA . GLU A 1 94 ? -19.508 -7.351 7.777 1.00 90.81 94 GLU A CA 1
ATOM 736 C C . GLU A 1 94 ? -19.757 -6.282 8.843 1.00 90.81 94 GLU A C 1
ATOM 738 O O . GLU A 1 94 ? -20.001 -5.123 8.506 1.00 90.81 94 GLU A O 1
ATOM 743 N N . ALA A 1 95 ? -19.722 -6.654 10.125 1.00 91.38 95 ALA A N 1
ATOM 744 C CA . ALA A 1 95 ? -19.944 -5.711 11.215 1.00 91.38 95 ALA A CA 1
ATOM 745 C C . ALA A 1 95 ? -18.821 -4.669 11.254 1.00 91.38 95 ALA A C 1
ATOM 747 O O . ALA A 1 95 ? -19.086 -3.468 11.333 1.00 91.38 95 ALA A O 1
ATOM 748 N N . ARG A 1 96 ? -17.574 -5.123 11.116 1.00 89.12 96 ARG A N 1
ATOM 749 C CA . ARG A 1 96 ? -16.399 -4.261 11.072 1.00 89.12 96 ARG A CA 1
ATOM 750 C C . ARG A 1 96 ? -16.359 -3.399 9.813 1.00 89.12 96 ARG A C 1
ATOM 752 O O . ARG A 1 96 ? -16.055 -2.217 9.917 1.00 89.12 96 ARG A O 1
ATOM 759 N N . LEU A 1 97 ? -16.754 -3.932 8.656 1.00 91.19 97 LEU A N 1
ATOM 760 C CA . LEU A 1 97 ? -16.886 -3.148 7.418 1.00 91.19 97 LEU A CA 1
ATOM 761 C C . LEU A 1 97 ? -17.940 -2.045 7.528 1.00 91.19 97 LEU A C 1
ATOM 763 O O . LEU A 1 97 ? -17.727 -0.949 7.022 1.00 91.19 97 LEU A O 1
ATOM 767 N N . LYS A 1 98 ? -19.067 -2.297 8.202 1.00 92.12 98 LYS A N 1
ATOM 768 C CA . LYS A 1 98 ? -20.092 -1.265 8.434 1.00 92.12 98 LYS A CA 1
ATOM 769 C C . LYS A 1 98 ? -19.598 -0.148 9.355 1.00 92.12 98 LYS A C 1
ATOM 771 O O . LYS A 1 98 ? -20.032 0.987 9.197 1.00 92.12 98 LYS A O 1
ATOM 776 N N . LEU A 1 99 ? -18.719 -0.472 10.304 1.00 92.75 99 LEU A N 1
ATOM 777 C CA . LEU A 1 99 ? -18.180 0.487 11.267 1.00 92.75 99 LEU A CA 1
ATOM 778 C C . LEU A 1 99 ? -17.000 1.292 10.706 1.00 92.75 99 LEU A C 1
ATOM 780 O O . LEU A 1 99 ? -16.962 2.509 10.846 1.00 92.75 99 LEU A O 1
ATOM 784 N N . GLU A 1 100 ? -16.031 0.610 10.098 1.00 90.12 100 GLU A N 1
ATOM 785 C CA . GLU A 1 100 ? -14.765 1.191 9.631 1.00 90.12 100 GLU A CA 1
ATOM 786 C C . GLU A 1 100 ? -14.830 1.612 8.149 1.00 90.12 100 GLU A C 1
ATOM 788 O O . GLU A 1 100 ? -13.956 2.314 7.648 1.00 90.12 100 GLU A O 1
ATOM 793 N N . GLY A 1 101 ? -15.855 1.183 7.409 1.00 89.25 101 GLY A N 1
ATOM 794 C CA . GLY A 1 101 ? -15.929 1.391 5.968 1.00 89.25 101 GLY A CA 1
ATOM 795 C C . GLY A 1 101 ? -14.751 0.729 5.249 1.00 89.25 101 GLY A C 1
ATOM 796 O O . GLY A 1 101 ? -14.441 -0.448 5.452 1.00 89.25 101 GLY A O 1
ATOM 797 N N . SER A 1 102 ? -14.077 1.502 4.397 1.00 82.00 102 SER A N 1
ATOM 798 C CA . SER A 1 102 ? -12.957 1.015 3.587 1.00 82.00 102 SER A CA 1
ATOM 799 C C . SER A 1 102 ? -11.706 0.676 4.404 1.00 82.00 102 SER A C 1
ATOM 801 O O . SER A 1 102 ? -10.881 -0.096 3.917 1.00 82.00 102 SER A O 1
ATOM 803 N N . GLY A 1 103 ? -11.564 1.163 5.643 1.00 91.56 103 GLY A N 1
ATOM 804 C CA . GLY A 1 103 ? -10.372 0.902 6.447 1.00 91.56 103 GLY A CA 1
ATOM 805 C C . GLY A 1 103 ? -10.388 1.506 7.850 1.00 91.56 103 GLY A C 1
ATOM 806 O O . GLY A 1 103 ? -11.117 2.448 8.129 1.00 91.56 103 GLY A O 1
ATOM 807 N N . SER A 1 104 ? -9.542 0.975 8.729 1.00 93.94 104 SER A N 1
ATOM 808 C CA . SER A 1 104 ? -9.349 1.446 10.108 1.00 93.94 104 SER A CA 1
ATOM 809 C C . SER A 1 104 ? -8.159 2.391 10.279 1.00 93.94 104 SER A C 1
ATOM 811 O O . SER A 1 104 ? -7.960 2.956 11.354 1.00 93.94 104 SER A O 1
ATOM 813 N N . GLY A 1 105 ? -7.352 2.566 9.235 1.00 94.62 105 GLY A N 1
ATOM 814 C CA . GLY A 1 105 ? -6.183 3.433 9.249 1.00 94.62 105 GLY A CA 1
ATOM 815 C C . GLY A 1 105 ? -5.440 3.393 7.920 1.00 94.62 105 GLY A C 1
ATOM 816 O O . GLY A 1 105 ? -5.985 2.967 6.907 1.00 94.62 105 GLY A O 1
ATOM 817 N N . LEU A 1 106 ? -4.188 3.844 7.922 1.00 95.62 106 LEU A N 1
ATOM 818 C CA . LEU A 1 106 ? -3.322 3.800 6.750 1.00 95.62 106 LEU A CA 1
ATOM 819 C C . LEU A 1 106 ? -1.905 3.407 7.172 1.00 95.62 106 LEU A C 1
ATOM 821 O O . LEU A 1 106 ? -1.275 4.113 7.958 1.00 95.62 106 LEU A O 1
ATOM 825 N N . TRP A 1 107 ? -1.404 2.301 6.631 1.00 96.81 107 TRP A N 1
ATOM 826 C CA . TRP A 1 107 ? -0.048 1.801 6.843 1.00 96.81 107 TRP A CA 1
ATOM 827 C C . TRP A 1 107 ? 0.686 1.762 5.513 1.00 96.81 107 TRP A C 1
ATOM 829 O O . TRP A 1 107 ? 0.233 1.118 4.571 1.00 96.81 107 TRP A O 1
ATOM 839 N N . LEU A 1 108 ? 1.836 2.420 5.434 1.00 96.69 108 LEU A N 1
ATOM 840 C CA . LEU A 1 108 ? 2.730 2.321 4.287 1.00 96.69 108 LEU A CA 1
ATOM 841 C C . LEU A 1 108 ? 3.796 1.271 4.568 1.00 96.69 108 LEU A C 1
ATOM 843 O O . LEU A 1 108 ? 4.501 1.364 5.574 1.00 96.69 108 LEU A O 1
ATOM 847 N N . GLN A 1 109 ? 3.924 0.283 3.686 1.00 96.00 109 GLN A N 1
ATOM 848 C CA . GLN A 1 109 ? 4.989 -0.707 3.797 1.00 96.00 109 GLN A CA 1
ATOM 849 C C . GLN A 1 109 ? 6.341 -0.032 3.551 1.00 96.00 109 GLN A C 1
ATOM 851 O O . GLN A 1 109 ? 6.557 0.593 2.517 1.00 96.00 109 GLN A O 1
ATOM 856 N N . ASN A 1 110 ? 7.250 -0.173 4.508 1.00 94.81 110 ASN A N 1
ATOM 857 C CA . ASN A 1 110 ? 8.544 0.498 4.573 1.00 94.81 110 ASN A CA 1
ATOM 858 C C . ASN A 1 110 ? 9.682 -0.507 4.820 1.00 94.81 110 ASN A C 1
ATOM 860 O O . ASN A 1 110 ? 10.590 -0.274 5.626 1.00 94.81 110 ASN A O 1
ATOM 864 N N . GLY A 1 111 ? 9.594 -1.646 4.143 1.00 92.75 111 GLY A N 1
ATOM 865 C CA . GLY A 1 111 ? 10.545 -2.742 4.192 1.00 92.75 111 GLY A CA 1
ATOM 866 C C . GLY A 1 111 ? 9.901 -4.054 3.744 1.00 92.75 111 GLY A C 1
ATOM 867 O O . GLY A 1 111 ? 8.724 -4.077 3.364 1.00 92.75 111 GLY A O 1
ATOM 868 N N . PRO A 1 112 ? 10.667 -5.152 3.773 1.00 90.38 112 PRO A N 1
ATOM 869 C CA . PRO A 1 112 ? 10.207 -6.436 3.273 1.00 90.38 112 PRO A CA 1
ATOM 870 C C . PRO A 1 112 ? 9.101 -7.060 4.128 1.00 90.38 112 PRO A C 1
ATOM 872 O O . PRO A 1 112 ? 8.300 -7.794 3.568 1.00 90.38 112 PRO A O 1
ATOM 875 N N . ASP A 1 113 ? 9.023 -6.795 5.437 1.00 92.75 113 ASP A N 1
ATOM 876 C CA . ASP A 1 113 ? 7.993 -7.371 6.312 1.00 92.75 113 ASP A CA 1
ATOM 877 C C . ASP A 1 113 ? 6.845 -6.367 6.548 1.00 92.75 113 ASP A C 1
ATOM 879 O O . ASP A 1 113 ? 7.028 -5.401 7.282 1.00 92.75 113 ASP A O 1
ATOM 883 N N . PRO A 1 114 ? 5.629 -6.571 6.007 1.00 93.19 114 PRO A N 1
ATOM 884 C CA . PRO A 1 114 ? 4.518 -5.629 6.180 1.00 93.19 114 PRO A CA 1
ATOM 885 C C . PRO A 1 114 ? 4.058 -5.443 7.633 1.00 93.19 114 PRO A C 1
ATOM 887 O O . PRO A 1 114 ? 3.489 -4.405 7.969 1.00 93.19 114 PRO A O 1
ATOM 890 N N . ILE A 1 115 ? 4.268 -6.447 8.489 1.00 93.69 115 ILE A N 1
ATOM 891 C CA . ILE A 1 115 ? 3.841 -6.432 9.892 1.00 93.69 115 ILE A CA 1
ATOM 892 C C . ILE A 1 115 ? 4.829 -5.626 10.733 1.00 93.69 115 ILE A C 1
ATOM 894 O O . ILE A 1 115 ? 4.418 -4.857 11.601 1.00 93.69 115 ILE A O 1
ATOM 898 N N . ARG A 1 116 ? 6.129 -5.811 10.492 1.00 93.38 116 ARG A N 1
ATOM 899 C CA . ARG A 1 116 ? 7.198 -5.186 11.288 1.00 93.38 116 ARG A CA 1
ATOM 900 C C . ARG A 1 116 ? 7.699 -3.876 10.694 1.00 93.38 116 ARG A C 1
ATOM 902 O O . ARG A 1 116 ? 8.038 -2.956 11.434 1.00 93.38 116 ARG A O 1
ATOM 909 N N . ASP A 1 117 ? 7.722 -3.796 9.372 1.00 94.00 117 ASP A N 1
ATOM 910 C CA . ASP A 1 117 ? 8.286 -2.705 8.592 1.00 94.00 117 ASP A CA 1
ATOM 911 C C . ASP A 1 117 ? 7.162 -1.906 7.928 1.00 94.00 117 ASP A C 1
ATOM 913 O O . ASP A 1 117 ? 7.069 -1.810 6.704 1.00 94.00 117 ASP A O 1
ATOM 917 N N . SER A 1 118 ? 6.287 -1.306 8.732 1.00 94.31 118 SER A N 1
ATOM 918 C CA . SER A 1 118 ? 5.280 -0.366 8.241 1.00 94.31 118 SER A CA 1
ATOM 919 C C . SER A 1 118 ? 5.320 0.957 8.995 1.00 94.31 118 SER A C 1
ATOM 921 O O . SER A 1 118 ? 5.696 1.039 10.165 1.00 94.31 118 SER A O 1
ATOM 923 N N . VAL A 1 119 ? 4.965 2.030 8.293 1.00 94.38 119 VAL A N 1
ATOM 924 C CA . VAL A 1 119 ? 4.792 3.362 8.870 1.00 94.38 119 VAL A CA 1
ATOM 925 C C . VAL A 1 119 ? 3.313 3.687 8.839 1.00 94.38 119 VAL A C 1
ATOM 927 O O . VAL A 1 119 ? 2.722 3.821 7.768 1.00 94.38 119 VAL A O 1
ATOM 930 N N . GLN A 1 120 ? 2.719 3.823 10.018 1.00 94.12 120 GLN A N 1
ATOM 931 C CA . GLN A 1 120 ? 1.333 4.244 10.136 1.00 94.12 120 GLN A CA 1
ATOM 932 C C . GLN A 1 120 ? 1.222 5.762 9.943 1.00 94.12 120 GLN A C 1
ATOM 934 O O . GLN A 1 120 ? 2.013 6.544 10.484 1.00 94.12 120 GLN A O 1
ATOM 939 N N . SER A 1 121 ? 0.234 6.181 9.159 1.00 92.56 121 SER A N 1
ATOM 940 C CA . SER A 1 121 ? -0.181 7.577 9.077 1.00 92.56 121 SER A CA 1
ATOM 941 C C . SER A 1 121 ? -0.983 7.954 10.325 1.00 92.56 121 SER A C 1
ATOM 943 O O . SER A 1 121 ? -1.805 7.149 10.771 1.00 92.56 121 SER A O 1
ATOM 945 N N . PRO A 1 122 ? -0.818 9.170 10.876 1.00 91.44 122 PRO A N 1
ATOM 946 C CA . PRO A 1 122 ? -1.756 9.685 11.864 1.00 91.44 122 PRO A CA 1
ATOM 947 C C . PRO A 1 122 ? -3.170 9.681 11.279 1.00 91.44 122 PRO A C 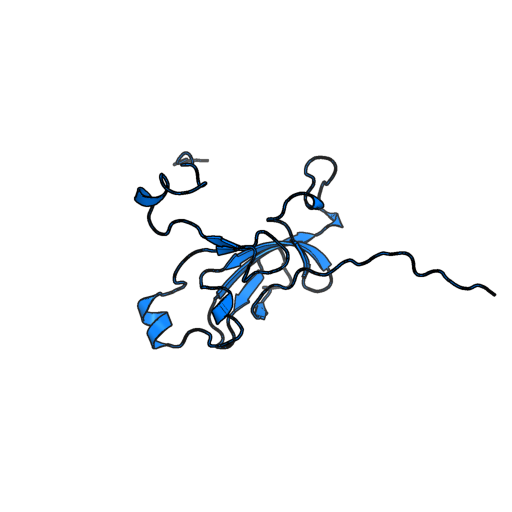1
ATOM 949 O O . PRO A 1 122 ? -3.375 10.071 10.128 1.00 91.44 122 PRO A O 1
ATOM 952 N N . LEU A 1 123 ? -4.138 9.230 12.078 1.00 88.81 123 LEU A N 1
ATOM 953 C CA . LEU A 1 123 ? -5.546 9.187 11.677 1.00 88.81 123 LEU A CA 1
ATOM 954 C C . LEU A 1 123 ? -6.177 10.586 11.667 1.00 88.81 123 LEU A C 1
ATOM 956 O O . LEU A 1 123 ? -7.075 10.862 10.878 1.00 88.81 123 LEU A O 1
ATOM 960 N N . TYR A 1 124 ? -5.686 11.469 12.537 1.00 88.75 124 TYR A N 1
ATOM 961 C CA . TYR A 1 124 ? -6.187 12.828 12.696 1.00 88.75 124 TYR A CA 1
ATOM 962 C C . TYR A 1 124 ? -5.064 13.832 12.477 1.00 88.75 124 TYR A C 1
ATOM 964 O O . TYR A 1 124 ? -3.979 13.699 13.047 1.00 88.75 124 TYR A O 1
ATOM 972 N N . GLU A 1 125 ? -5.339 14.874 11.699 1.00 86.81 125 GLU A N 1
ATOM 973 C CA . GLU A 1 125 ? -4.370 15.920 11.359 1.00 86.81 125 GLU A CA 1
ATOM 974 C C . GLU A 1 125 ? -3.760 16.586 12.601 1.00 86.81 125 GLU A C 1
ATOM 976 O O . GLU A 1 125 ? -2.555 16.820 12.669 1.00 86.81 125 GLU A O 1
ATOM 981 N N . ASN A 1 126 ? -4.564 16.807 13.643 1.00 88.00 126 ASN A N 1
ATOM 982 C CA . ASN A 1 126 ? -4.104 17.412 14.894 1.00 88.00 126 ASN A CA 1
ATOM 983 C C . ASN A 1 126 ? -3.069 16.563 15.663 1.00 88.00 126 ASN A C 1
ATOM 985 O O . ASN A 1 126 ? -2.451 17.066 16.599 1.00 88.00 126 ASN A O 1
ATOM 989 N N . THR A 1 127 ? -2.850 15.306 15.266 1.00 86.81 127 THR A N 1
ATOM 990 C CA . THR A 1 127 ? -1.820 14.425 15.835 1.00 86.81 127 THR A CA 1
ATOM 991 C C . THR A 1 127 ? -0.536 14.379 15.000 1.00 86.81 127 THR A C 1
ATOM 993 O O . THR A 1 127 ? 0.439 13.759 15.413 1.00 86.81 127 THR A O 1
ATOM 996 N N . VAL A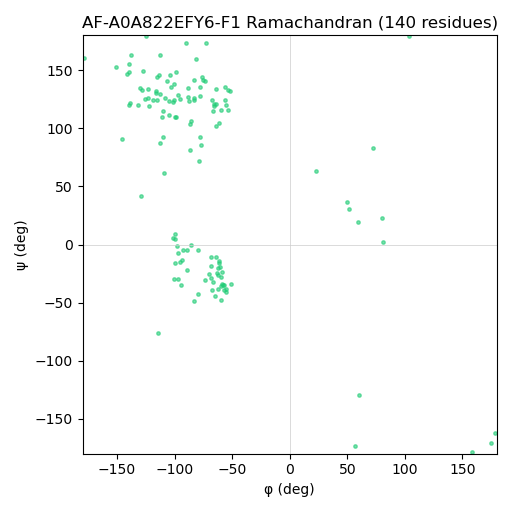 1 128 ? -0.466 15.080 13.859 1.00 87.19 128 VAL A N 1
ATOM 997 C CA . VAL A 1 128 ? 0.730 15.113 12.992 1.00 87.19 128 VAL A CA 1
ATOM 998 C C . VAL A 1 128 ? 1.968 15.602 13.749 1.00 87.19 128 VAL A C 1
ATOM 1000 O O . VAL A 1 128 ? 3.034 15.003 13.602 1.00 87.19 128 VAL A O 1
ATOM 1003 N N . ASN A 1 129 ? 1.819 16.599 14.630 1.00 84.06 129 ASN A N 1
ATOM 1004 C CA . ASN A 1 129 ? 2.916 17.191 15.411 1.00 84.06 129 ASN A CA 1
ATOM 1005 C C . ASN A 1 129 ? 3.627 16.197 16.347 1.00 84.06 129 ASN A C 1
ATOM 1007 O O . ASN A 1 129 ? 4.721 16.487 16.825 1.00 84.06 129 ASN A O 1
ATOM 1011 N N . THR A 1 130 ? 3.029 15.032 16.617 1.00 83.50 130 THR A N 1
ATOM 1012 C CA . THR A 1 130 ? 3.639 13.959 17.419 1.00 83.50 130 THR A CA 1
ATOM 1013 C C . THR A 1 130 ? 4.248 12.844 16.564 1.00 83.50 130 THR A C 1
ATOM 1015 O O . THR A 1 130 ? 4.615 11.794 17.085 1.00 83.50 130 THR A O 1
ATOM 1018 N N . THR A 1 131 ? 4.341 13.032 15.245 1.00 87.06 131 THR A N 1
ATOM 1019 C CA . THR A 1 131 ? 4.822 12.027 14.286 1.00 87.06 131 THR A CA 1
ATOM 1020 C C . THR A 1 131 ? 5.978 12.560 13.431 1.00 87.06 131 THR A C 1
ATOM 1022 O O . THR A 1 131 ? 6.405 13.700 13.572 1.00 87.06 131 THR A O 1
ATOM 1025 N N . LYS A 1 132 ? 6.506 11.723 12.527 1.00 85.88 132 LYS A N 1
ATOM 1026 C CA . LYS A 1 132 ? 7.514 12.127 11.525 1.00 85.88 132 LYS A CA 1
ATOM 1027 C C . LYS A 1 132 ? 6.899 12.706 10.245 1.00 85.88 132 LYS A C 1
ATOM 1029 O O . LYS A 1 132 ? 7.633 13.026 9.313 1.00 85.88 132 LYS A O 1
ATOM 1034 N N . TRP A 1 133 ? 5.574 12.779 10.176 1.00 87.88 133 TRP A N 1
ATOM 1035 C CA . TRP A 1 133 ? 4.865 13.363 9.049 1.00 87.88 133 TRP A CA 1
ATOM 1036 C C . TRP A 1 133 ? 4.944 14.885 9.122 1.00 87.88 133 TRP A C 1
ATOM 1038 O O . TRP A 1 133 ? 4.927 15.466 10.204 1.00 87.88 133 TRP A O 1
ATOM 1048 N N . VAL A 1 134 ? 5.043 15.525 7.963 1.00 87.50 134 VAL A N 1
ATOM 1049 C CA . VAL A 1 134 ? 5.087 16.985 7.843 1.00 87.50 134 VAL A CA 1
ATOM 1050 C C . VAL A 1 134 ? 3.854 17.464 7.095 1.00 87.50 134 VAL A C 1
ATOM 1052 O O . VAL A 1 134 ? 3.383 16.791 6.177 1.00 87.50 134 VAL A O 1
ATOM 1055 N N . LEU A 1 135 ? 3.328 18.623 7.493 1.00 85.12 135 LEU A N 1
ATOM 1056 C CA . LEU A 1 135 ? 2.183 19.228 6.825 1.00 85.12 135 LEU A CA 1
ATOM 1057 C C . LEU A 1 135 ? 2.579 19.636 5.399 1.00 85.12 135 LEU A C 1
ATOM 1059 O O . LEU A 1 135 ? 3.504 20.425 5.201 1.00 85.12 135 LEU A O 1
ATOM 1063 N N . GLY A 1 136 ? 1.881 19.079 4.412 1.00 83.31 136 GLY A N 1
ATOM 1064 C CA . GLY A 1 136 ? 1.988 19.502 3.020 1.00 83.31 136 GLY A CA 1
ATOM 1065 C C . GLY A 1 136 ? 1.146 20.747 2.742 1.00 83.31 136 GLY A C 1
ATOM 1066 O O . GLY A 1 136 ? 0.197 21.048 3.464 1.00 83.31 136 GLY A O 1
ATOM 1067 N N . SER A 1 137 ? 1.470 21.472 1.672 1.00 86.19 137 SER A N 1
ATOM 1068 C CA . SER A 1 137 ? 0.632 22.578 1.201 1.00 86.19 137 SER A CA 1
ATOM 1069 C C . SER A 1 137 ? -0.641 22.054 0.525 1.00 86.19 137 SER A C 1
ATOM 1071 O O . SER A 1 137 ? -0.600 21.073 -0.217 1.00 86.19 137 SER A O 1
ATOM 1073 N N . CYS A 1 138 ? -1.769 22.729 0.756 1.00 84.56 138 CYS A N 1
ATOM 1074 C CA . CYS A 1 138 ? -2.999 22.510 -0.003 1.00 84.56 138 CYS A CA 1
ATOM 1075 C C . CYS A 1 138 ? -2.935 23.315 -1.311 1.00 84.56 138 CYS A C 1
ATOM 1077 O O . CYS A 1 138 ? -2.740 24.531 -1.270 1.00 84.56 138 CYS A O 1
ATOM 1079 N N . PHE A 1 139 ? -3.095 22.648 -2.457 1.00 86.12 139 PHE A N 1
ATOM 1080 C CA . PHE A 1 139 ? -3.075 23.267 -3.786 1.00 86.12 139 PHE A CA 1
ATOM 1081 C C . PHE A 1 139 ? -4.492 23.232 -4.389 1.00 86.12 139 PHE A C 1
ATOM 1083 O O . PHE A 1 139 ? -4.871 22.223 -4.982 1.00 86.12 139 PHE A O 1
ATOM 1090 N N . PRO A 1 140 ? -5.314 24.289 -4.215 1.00 84.06 140 PRO A N 1
ATOM 1091 C CA . PRO A 1 140 ? -6.713 24.308 -4.666 1.00 84.06 140 PRO A CA 1
ATOM 1092 C C . PRO A 1 140 ? -6.878 24.323 -6.197 1.00 84.06 140 PRO A C 1
ATOM 1094 O O . PRO A 1 140 ? -7.981 24.122 -6.699 1.00 84.06 140 PRO A O 1
ATOM 1097 N N . SER A 1 141 ? -5.791 24.534 -6.938 1.00 79.00 141 SER A N 1
ATOM 1098 C CA . SER A 1 141 ? -5.699 24.358 -8.387 1.00 79.00 141 SER A CA 1
ATOM 1099 C C . SER A 1 141 ? -4.334 23.765 -8.742 1.00 79.00 141 SER A C 1
ATOM 1101 O O . SER A 1 141 ? -3.352 24.063 -8.057 1.00 79.00 141 SER A O 1
ATOM 1103 N N . MET A 1 142 ? -4.285 22.939 -9.795 1.00 55.75 142 MET A N 1
ATOM 1104 C CA . MET A 1 142 ? -3.020 22.532 -10.426 1.00 55.75 142 MET A CA 1
ATOM 1105 C C . MET A 1 142 ? -2.358 23.700 -11.149 1.00 55.75 142 MET A C 1
ATOM 1107 O O . MET A 1 142 ? -3.107 24.537 -11.704 1.00 55.75 142 MET A O 1
#

pLDDT: mean 87.16, std 15.87, range [34.72, 97.88]

Secondary structure (DSSP, 8-state):
------------PPP--SEEEESTT-TTSEEEE-TTS-EEEEEEEEETTT--TTT--GGG-TTEEEEEETTEEEEEEEEESS-HHHHTTT---HHHHHHHTT-S--EEE-SS-TTTSEEEPPSSGGGGGGSS--PPPP-S--

Sequence (142 aa):
LSERKSSHDDIVFAPFLGQRFIKDNDIALVLIYDIKGSIAGVQLALPVSMAKTKYYKFDTQKMYNRATVAGIDSYVLTAYFVDPQTICTSGRDEARLKLEGSGSGLWLQNGPDPIRDSVQSPLYENTVNTTKWVLGSCFPSM

Foldseek 3Di:
DDDDDPPDDDPPQQDAFADWDDPPLDQQKIFGAAPVGAGFWIKGWDAPVRDPCVVPPLVVFQQFTWHQDPNGTTTMKIKTQEQRVCRHPPGDDPVRCVVQPNHDFIWTARHSDSNPRIDTDDPDPVCCVVDPDDDDDDDPDD